Protein AF-A0A838WEF9-F1 (afdb_monomer)

Solvent-accessible surface area (backbone atoms only — not comparable to full-atom values): 5948 Å² total; per-residue (Å²): 134,58,72,67,59,57,53,50,54,53,61,75,67,54,53,80,89,46,44,72,63,62,49,51,53,61,49,55,53,54,77,71,44,74,79,75,74,77,40,82,91,60,50,76,79,88,78,72,78,81,47,74,66,56,52,50,53,51,54,50,52,55,50,38,49,75,70,66,68,58,80,56,68,71,56,52,44,70,78,60,35,100,77,71,70,83,75,79,81,86,127

Nearest PDB structures (foldseek):
  1rqu-assembly1_B  TM=3.041E-01  e=1.773E+00  Escherichia coli

Foldseek 3Di:
DDPVVVVVVVQVPDDPVCNVVVVVVVVVVVVPDDDPPPDVVPDDPPPDDDDPVNVVVVVVVVVCVVVVNDDDPVVVCVVCPPPPPPPPDDD

Radius of gyration: 20.38 Å; Cα contacts (8 Å, |Δi|>4): 12; chains: 1; bounding box: 36×36×48 Å

Sequence (91 aa):
MTVKKELHALVDALQESEVETARRVPEGLHATASAPSYTLDNAPEDDEPETGEERAAVAEALVEMRAGRGVPHEEVKRMFGPSLVYRTATR

pLDDT: mean 83.11, std 16.38, range [38.28, 97.25]

Mean predicted aligned error: 13.25 Å

Secondary structure (DSSP, 8-state):
--HHHHHHHHHHT--HHHHHHHHHHHHHHHHHS---S-SGGGSPP--PPPPHHHHHHHHHHHHHHHTT-SPPHHHHHHHHSS---------

Structure (mmCIF, N/CA/C/O backbone):
data_AF-A0A838WEF9-F1
#
_entry.id   AF-A0A838WEF9-F1
#
loop_
_atom_site.group_PDB
_atom_site.id
_atom_site.type_symbol
_atom_site.label_atom_id
_atom_site.label_alt_id
_atom_site.label_comp_id
_atom_site.label_asym_id
_atom_site.label_entity_id
_atom_site.label_seq_id
_atom_site.pdbx_PDB_ins_code
_atom_site.Cartn_x
_atom_site.Cartn_y
_atom_site.Cartn_z
_atom_site.occupancy
_atom_site.B_iso_or_equiv
_atom_site.auth_seq_id
_atom_s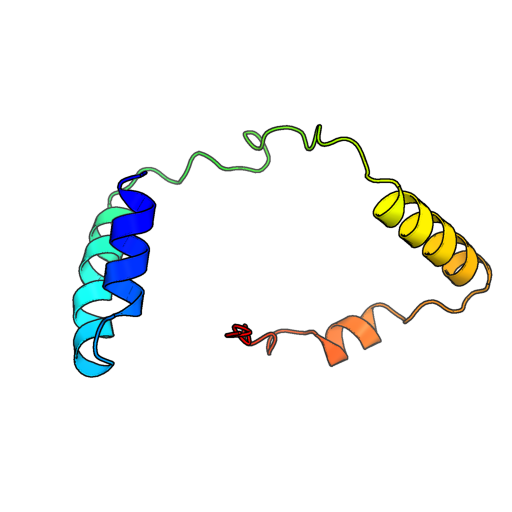ite.auth_comp_id
_atom_site.auth_asym_id
_atom_site.auth_atom_id
_atom_site.pdbx_PDB_model_num
ATOM 1 N N . MET A 1 1 ? 12.142 7.448 16.143 1.00 55.12 1 MET A N 1
ATOM 2 C CA . MET A 1 1 ? 11.011 6.542 15.849 1.00 55.12 1 MET A CA 1
ATOM 3 C C . MET A 1 1 ? 9.853 7.401 15.374 1.00 55.12 1 MET A C 1
ATOM 5 O O . MET A 1 1 ? 9.709 8.501 15.888 1.00 55.12 1 MET A O 1
ATOM 9 N N . THR A 1 2 ? 9.108 6.992 14.347 1.00 85.75 2 THR A N 1
ATOM 10 C CA . THR A 1 2 ? 7.964 7.777 13.854 1.00 85.75 2 THR A CA 1
ATOM 11 C C . THR A 1 2 ? 6.701 7.360 14.607 1.00 85.75 2 THR A C 1
ATOM 13 O O . THR A 1 2 ? 6.488 6.170 14.814 1.00 85.75 2 THR A O 1
ATOM 16 N N . VAL A 1 3 ? 5.838 8.314 14.969 1.00 89.00 3 VAL A N 1
ATOM 17 C CA . VAL A 1 3 ? 4.567 8.078 15.696 1.00 89.00 3 VAL A CA 1
ATOM 18 C C . VAL A 1 3 ? 3.692 7.000 15.028 1.00 89.00 3 VAL A C 1
ATOM 20 O O . VAL A 1 3 ? 3.027 6.221 15.702 1.00 89.00 3 VAL A O 1
ATOM 23 N N . LYS A 1 4 ? 3.746 6.878 13.692 1.00 87.31 4 LYS A N 1
ATOM 24 C CA . LYS A 1 4 ? 3.063 5.802 12.951 1.00 87.31 4 LYS A CA 1
ATOM 25 C C . LYS A 1 4 ? 3.524 4.398 13.360 1.00 87.31 4 LYS A C 1
ATOM 27 O O . LYS A 1 4 ? 2.693 3.505 13.456 1.00 87.31 4 LYS A O 1
ATOM 32 N N . LYS A 1 5 ? 4.824 4.189 13.604 1.00 89.31 5 LYS A N 1
ATOM 33 C CA . LYS A 1 5 ? 5.349 2.878 14.028 1.00 89.31 5 LYS A CA 1
ATOM 34 C C . LYS A 1 5 ? 4.835 2.488 15.413 1.00 89.31 5 LYS A C 1
ATOM 36 O O . LYS A 1 5 ? 4.522 1.326 15.629 1.00 89.31 5 LYS A O 1
ATOM 41 N N . GLU A 1 6 ? 4.714 3.454 16.318 1.00 91.00 6 GLU A N 1
ATOM 42 C CA . GLU A 1 6 ? 4.151 3.232 17.656 1.00 91.00 6 GLU A CA 1
ATOM 43 C C . GLU A 1 6 ? 2.663 2.868 17.577 1.00 91.00 6 GLU A C 1
ATOM 45 O O . GLU A 1 6 ? 2.225 1.939 18.248 1.00 91.00 6 GLU A O 1
ATOM 50 N N . LEU A 1 7 ? 1.903 3.526 16.693 1.00 92.94 7 LEU A N 1
ATOM 51 C CA . LEU A 1 7 ? 0.500 3.186 16.454 1.00 92.94 7 LEU A CA 1
ATOM 52 C C . LEU A 1 7 ? 0.329 1.765 15.895 1.00 92.94 7 LEU A C 1
ATOM 54 O O . LEU A 1 7 ? -0.532 1.036 16.374 1.00 92.94 7 LEU A O 1
ATOM 58 N N . HIS A 1 8 ? 1.153 1.358 14.922 1.00 91.50 8 HIS A N 1
ATOM 59 C CA . HIS A 1 8 ? 1.126 -0.014 14.399 1.00 91.50 8 HIS A CA 1
ATOM 60 C C . HIS A 1 8 ? 1.410 -1.044 15.496 1.00 91.50 8 HIS A C 1
ATOM 62 O O . HIS A 1 8 ? 0.640 -1.983 15.651 1.00 91.50 8 HIS A O 1
ATOM 68 N N . ALA A 1 9 ? 2.439 -0.815 16.318 1.00 94.75 9 ALA A N 1
ATOM 69 C CA . ALA A 1 9 ? 2.776 -1.720 17.416 1.00 94.75 9 ALA A CA 1
ATOM 70 C C . ALA A 1 9 ? 1.650 -1.847 18.459 1.00 94.75 9 ALA A C 1
ATOM 72 O O . ALA A 1 9 ? 1.439 -2.927 19.003 1.00 94.75 9 ALA A O 1
ATOM 73 N N . LEU A 1 10 ? 0.916 -0.762 18.735 1.00 94.38 10 LEU A N 1
ATOM 74 C CA . LEU A 1 10 ? -0.252 -0.806 19.619 1.00 94.38 10 LEU A CA 1
ATOM 75 C C . LEU A 1 10 ? -1.403 -1.603 19.004 1.00 94.38 10 LEU A C 1
ATOM 77 O O . LEU A 1 10 ? -2.024 -2.384 19.714 1.00 94.38 10 LEU A O 1
ATOM 81 N N . VAL A 1 11 ? -1.668 -1.425 17.707 1.00 94.44 11 VAL A N 1
ATOM 82 C CA . VAL A 1 11 ? -2.707 -2.178 16.987 1.00 94.44 11 VAL A CA 1
ATOM 83 C C . VAL A 1 11 ? -2.383 -3.673 16.966 1.00 94.44 11 VAL A C 1
ATOM 85 O O . VAL A 1 11 ? -3.265 -4.477 17.254 1.00 94.44 11 VAL A O 1
ATOM 88 N N . ASP A 1 12 ? -1.126 -4.038 16.711 1.00 94.94 12 ASP A N 1
ATOM 89 C CA . ASP A 1 12 ? -0.672 -5.435 16.685 1.00 94.94 12 ASP A CA 1
ATOM 90 C C . ASP A 1 12 ? -0.773 -6.126 18.058 1.00 94.94 12 ASP A C 1
ATOM 92 O O . ASP A 1 12 ? -0.843 -7.351 18.138 1.00 94.94 12 ASP A O 1
ATOM 96 N N . ALA A 1 13 ? -0.776 -5.350 19.147 1.00 96.12 13 ALA A N 1
ATOM 97 C CA . ALA A 1 13 ? -0.853 -5.853 20.516 1.00 96.12 13 ALA A CA 1
ATOM 98 C C . ALA A 1 13 ? -2.288 -5.954 21.075 1.00 96.12 13 ALA A C 1
ATOM 100 O O . ALA A 1 13 ? -2.455 -6.412 22.209 1.00 96.12 13 ALA A O 1
ATOM 101 N N . LEU A 1 14 ? -3.314 -5.518 20.331 1.00 95.38 14 LEU A N 1
ATOM 102 C CA . LEU A 1 14 ? -4.707 -5.535 20.793 1.00 95.38 14 LEU A CA 1
ATOM 103 C C . LEU A 1 14 ? -5.256 -6.956 20.935 1.00 95.38 14 LEU A C 1
ATOM 105 O O . LEU A 1 14 ? -4.947 -7.851 20.148 1.00 95.38 14 LEU A O 1
ATOM 109 N N . GLN A 1 15 ? -6.151 -7.151 21.905 1.00 96.56 15 GLN A N 1
ATOM 110 C CA . GLN A 1 15 ? -6.965 -8.361 21.942 1.00 96.56 15 GLN A CA 1
ATOM 111 C C . GLN A 1 15 ? -8.040 -8.304 20.852 1.00 96.56 15 GLN A C 1
ATOM 113 O O . GLN A 1 15 ? -8.579 -7.238 20.561 1.00 96.56 15 GLN A O 1
ATOM 118 N N . GLU A 1 16 ? -8.430 -9.460 20.307 1.00 93.31 16 GLU A N 1
ATOM 119 C CA . GLU A 1 16 ? -9.447 -9.561 19.244 1.00 93.31 16 GLU A CA 1
ATOM 120 C C . GLU A 1 16 ? -10.756 -8.826 19.600 1.00 93.31 16 GLU A C 1
ATOM 122 O O . GLU A 1 16 ? -11.360 -8.156 18.767 1.00 93.31 16 GLU A O 1
ATOM 127 N N . SER A 1 17 ? -11.169 -8.873 20.873 1.00 94.94 17 SER A N 1
ATOM 128 C CA . SER A 1 17 ? -12.365 -8.175 21.366 1.00 94.94 17 SER A CA 1
ATOM 129 C C . SER A 1 17 ? -12.281 -6.647 21.291 1.00 94.94 17 SER A C 1
ATOM 131 O O . SER A 1 17 ? -13.308 -5.969 21.325 1.00 94.94 17 SER A O 1
ATOM 133 N N . GLU A 1 18 ? -11.073 -6.094 21.224 1.00 94.62 18 GLU A N 1
ATOM 134 C CA . GLU A 1 18 ? -10.804 -4.656 21.233 1.00 94.62 18 GLU A CA 1
ATOM 135 C C . GLU A 1 18 ? -10.598 -4.095 19.820 1.00 94.62 18 GLU A C 1
ATOM 137 O O . GLU A 1 18 ? -10.776 -2.890 19.616 1.00 94.62 18 GLU A O 1
ATOM 142 N N . V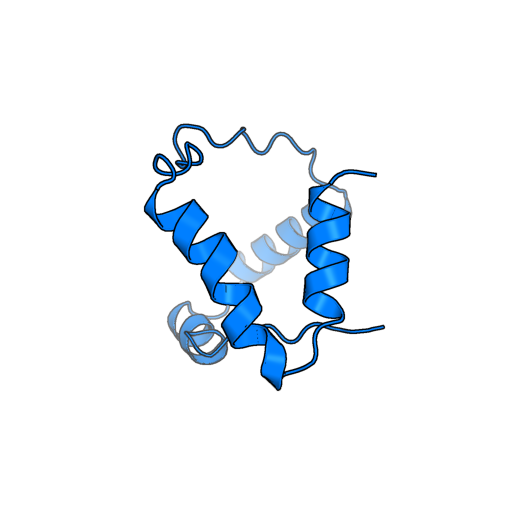AL A 1 19 ? -10.308 -4.958 18.836 1.00 94.12 19 VAL A N 1
ATOM 143 C CA . VAL A 1 19 ? -10.018 -4.580 17.441 1.00 94.12 19 VAL A CA 1
ATOM 144 C C . VAL A 1 19 ? -11.145 -3.737 16.850 1.00 94.12 19 VAL A C 1
ATO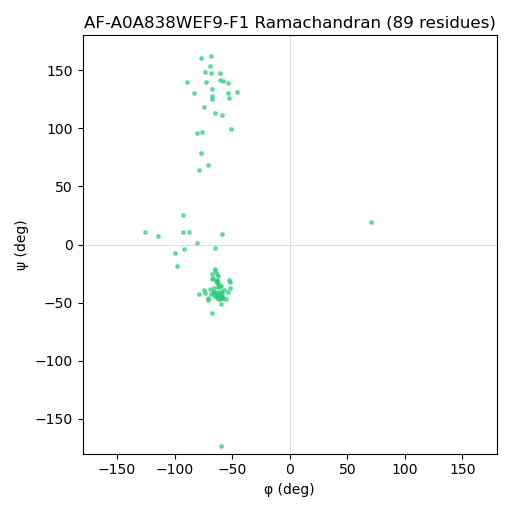M 146 O O . VAL A 1 19 ? -10.887 -2.658 16.317 1.00 94.12 19 VAL A O 1
ATOM 149 N N . GLU A 1 20 ? -12.407 -4.143 17.027 1.00 95.12 20 GLU A N 1
ATOM 150 C CA . GLU A 1 20 ? -13.536 -3.377 16.480 1.00 95.12 20 GLU A CA 1
ATOM 151 C C . GLU A 1 20 ? -13.753 -2.025 17.133 1.00 95.12 20 GLU A C 1
ATOM 153 O O . GLU A 1 20 ? -14.311 -1.115 16.522 1.00 95.12 20 GLU A O 1
ATOM 158 N N . THR A 1 21 ? -13.315 -1.862 18.374 1.00 93.88 21 THR A N 1
ATOM 159 C CA . THR A 1 21 ? -13.368 -0.560 19.031 1.00 93.88 21 THR A CA 1
ATOM 160 C C . THR A 1 21 ? -12.229 0.327 18.559 1.00 93.88 21 THR A C 1
ATOM 162 O O . THR A 1 21 ? -12.472 1.489 18.232 1.00 93.88 21 THR A O 1
ATOM 165 N N . ALA A 1 22 ? -11.024 -0.228 18.435 1.00 93.81 22 ALA A N 1
ATOM 166 C CA . ALA A 1 22 ? -9.874 0.482 17.900 1.00 93.81 22 ALA A CA 1
ATOM 167 C C . ALA A 1 22 ? -10.080 0.910 16.441 1.00 93.81 22 ALA A C 1
ATOM 169 O O . ALA A 1 22 ? -9.691 2.021 16.096 1.00 93.81 22 ALA A O 1
ATOM 170 N N . ARG A 1 23 ? -10.753 0.094 15.612 1.00 94.62 23 ARG A N 1
ATOM 171 C CA . ARG A 1 23 ? -11.051 0.382 14.197 1.00 94.62 23 ARG A CA 1
ATOM 172 C C . ARG A 1 23 ? -11.882 1.656 13.996 1.00 94.62 23 ARG A C 1
ATOM 174 O O . ARG A 1 23 ? -11.634 2.404 13.053 1.00 94.62 23 ARG A O 1
ATOM 181 N N . ARG A 1 24 ? -12.817 1.962 14.902 1.00 93.69 24 ARG A N 1
ATOM 182 C CA . ARG A 1 24 ? -13.735 3.115 14.759 1.00 93.69 24 ARG A CA 1
ATOM 183 C C . ARG A 1 24 ? -13.025 4.468 14.741 1.00 93.69 24 ARG A C 1
ATOM 185 O O . ARG A 1 24 ? -13.503 5.404 14.106 1.00 93.69 24 ARG A O 1
ATOM 192 N N . VAL A 1 25 ? -11.900 4.588 15.444 1.00 92.94 25 VAL A N 1
ATOM 193 C CA . VAL A 1 25 ? -11.136 5.841 15.533 1.00 92.94 25 V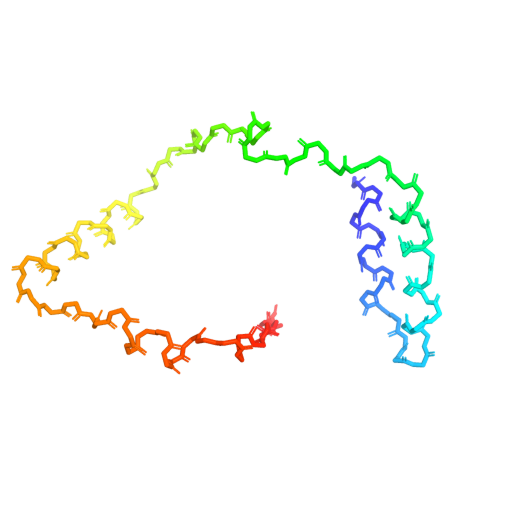AL A CA 1
ATOM 194 C C . VAL A 1 25 ? -10.506 6.225 14.184 1.00 92.94 25 VAL A C 1
ATOM 196 O O . VAL A 1 25 ? -10.836 7.298 13.677 1.00 92.94 25 VAL A O 1
ATOM 199 N N . PRO A 1 26 ? -9.646 5.397 13.554 1.00 89.06 26 PRO A N 1
ATOM 200 C CA . PRO A 1 26 ? -9.098 5.696 12.238 1.00 89.06 26 PRO A CA 1
ATOM 201 C C . PRO A 1 26 ? -10.181 5.772 11.159 1.00 89.06 26 PRO A C 1
ATOM 203 O O . PRO A 1 26 ? -10.030 6.576 10.248 1.00 89.06 26 PRO A O 1
ATOM 206 N N . GLU A 1 27 ? -11.287 5.030 11.268 1.00 89.19 27 GLU A N 1
ATOM 207 C CA . GLU A 1 27 ? -12.430 5.183 10.355 1.00 89.19 27 GLU A CA 1
ATOM 208 C C . GLU A 1 27 ? -13.073 6.565 10.437 1.00 89.19 27 GLU A C 1
ATOM 210 O O . GLU A 1 27 ? -13.294 7.198 9.407 1.00 89.19 27 GLU A O 1
ATOM 215 N N . GLY A 1 28 ? -13.329 7.065 11.649 1.00 88.62 28 GLY A N 1
ATOM 216 C CA . GLY A 1 28 ? -13.851 8.416 11.844 1.00 88.62 28 GLY A CA 1
ATOM 217 C C . GLY A 1 28 ? -12.892 9.480 11.310 1.00 88.62 28 GLY A C 1
ATOM 218 O O . GLY A 1 28 ? -13.310 10.400 10.607 1.00 88.62 28 GLY A O 1
ATOM 219 N N . LEU A 1 29 ? -11.591 9.319 11.573 1.00 87.00 29 LEU A N 1
ATOM 220 C CA . LEU A 1 29 ? -10.564 10.214 11.038 1.00 87.00 29 LEU A CA 1
ATOM 221 C C . LEU A 1 29 ? -10.516 10.157 9.506 1.00 87.00 29 LEU A C 1
ATOM 223 O O . LEU A 1 29 ? -10.467 11.205 8.869 1.00 87.00 29 LEU A O 1
ATOM 227 N N . HIS A 1 30 ? -10.598 8.966 8.910 1.00 82.81 30 HIS A N 1
ATOM 228 C CA . HIS A 1 30 ? -10.588 8.775 7.462 1.00 82.81 30 HIS A CA 1
ATOM 229 C C . HIS A 1 30 ? -11.836 9.356 6.786 1.00 82.81 30 HIS A C 1
ATOM 231 O O . HIS A 1 30 ? -11.711 10.019 5.762 1.00 82.81 30 HIS A O 1
ATOM 237 N N . ALA A 1 31 ? -13.020 9.186 7.379 1.00 82.88 31 ALA A N 1
ATOM 238 C CA . ALA A 1 31 ? -14.279 9.712 6.847 1.00 82.88 31 ALA A CA 1
ATOM 239 C C . ALA A 1 31 ? -14.306 11.249 6.766 1.00 82.88 31 ALA A C 1
ATOM 241 O O . ALA A 1 31 ? -15.016 11.815 5.938 1.00 82.88 31 ALA A O 1
ATOM 242 N N . THR A 1 32 ? -13.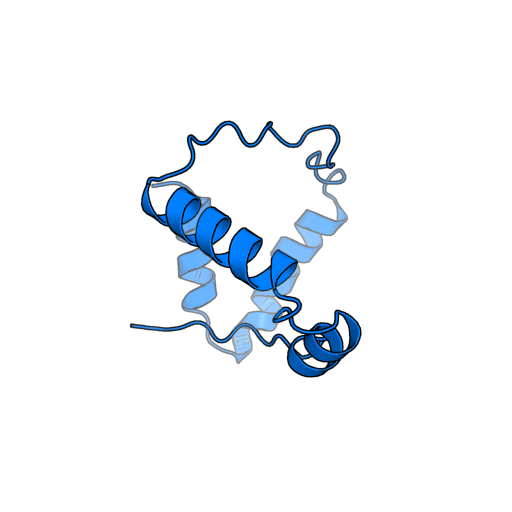539 11.920 7.628 1.00 81.44 32 THR A N 1
ATOM 243 C CA . THR A 1 32 ? -13.394 13.387 7.639 1.00 81.44 32 THR A CA 1
ATOM 244 C C . THR A 1 32 ? -12.124 13.884 6.953 1.00 81.44 32 THR A C 1
ATOM 246 O O . THR A 1 32 ? -11.950 15.092 6.787 1.00 81.44 32 THR A O 1
ATOM 249 N N . ALA A 1 33 ? -11.226 12.978 6.566 1.00 76.00 33 ALA A N 1
ATOM 250 C CA . ALA A 1 33 ? -9.996 13.340 5.890 1.00 76.00 33 ALA A CA 1
ATOM 251 C C . ALA A 1 33 ? -10.305 13.773 4.455 1.00 76.00 33 ALA A C 1
ATOM 253 O O . ALA A 1 33 ? -11.098 13.146 3.751 1.00 76.00 33 ALA A O 1
ATOM 254 N N . SER A 1 34 ? -9.622 14.818 3.988 1.00 71.62 34 SER A N 1
ATOM 255 C CA . SER A 1 34 ? -9.507 15.050 2.551 1.00 71.62 34 SER A CA 1
ATOM 256 C C . SER A 1 34 ? -8.961 13.781 1.898 1.00 71.62 34 SER A C 1
ATOM 258 O O . SER A 1 34 ? -8.063 13.146 2.462 1.00 71.62 34 SER A O 1
ATOM 260 N N . ALA A 1 35 ? -9.503 13.413 0.732 1.00 63.56 35 ALA A N 1
ATOM 261 C CA . ALA A 1 35 ? -9.035 12.252 -0.015 1.00 63.56 35 ALA A CA 1
ATOM 262 C C . ALA A 1 35 ? -7.495 12.264 -0.070 1.00 63.56 35 ALA A C 1
ATOM 264 O O . ALA A 1 35 ? -6.916 13.325 -0.336 1.00 63.56 35 ALA A O 1
ATOM 265 N N . PRO A 1 36 ? -6.823 11.141 0.245 1.00 61.66 36 PRO A N 1
ATOM 266 C CA . PRO A 1 36 ? -5.372 11.107 0.249 1.00 61.66 36 PRO A CA 1
ATOM 267 C C . PRO A 1 36 ? -4.848 11.605 -1.098 1.00 61.66 36 PRO A C 1
ATOM 269 O O . PRO A 1 36 ? -5.271 11.134 -2.149 1.00 61.66 36 PRO A O 1
ATOM 272 N N . SER A 1 37 ? -3.904 12.548 -1.056 1.00 55.03 37 SER A N 1
ATOM 273 C CA . SER A 1 37 ? -3.270 13.125 -2.248 1.00 55.03 37 SER A CA 1
ATOM 274 C C . SER A 1 37 ? -2.448 12.105 -3.042 1.00 55.03 37 SER A C 1
ATOM 276 O O . SER A 1 37 ? -1.902 12.463 -4.075 1.00 55.03 37 SER A O 1
ATOM 278 N N . TYR A 1 38 ? -2.326 10.858 -2.585 1.00 61.09 38 TYR A N 1
ATOM 279 C CA . TYR A 1 38 ? -1.585 9.796 -3.265 1.00 61.09 38 TYR A CA 1
ATOM 280 C C . TYR A 1 38 ? -2.422 9.209 -4.410 1.00 61.09 38 TYR A C 1
ATOM 282 O O . TYR A 1 38 ? -2.859 8.062 -4.376 1.00 61.09 38 TYR A O 1
ATOM 290 N N . THR A 1 39 ? -2.702 10.038 -5.409 1.00 70.12 39 THR A N 1
ATOM 291 C CA . THR A 1 39 ? -3.095 9.588 -6.743 1.00 70.12 39 THR A CA 1
ATOM 292 C C . THR A 1 39 ? -1.844 9.117 -7.482 1.00 70.12 39 THR A C 1
ATOM 294 O O . THR A 1 39 ? -0.735 9.504 -7.114 1.00 70.12 39 THR A O 1
ATOM 297 N N . LEU A 1 40 ? -2.003 8.316 -8.543 1.00 74.00 40 LEU A N 1
ATOM 298 C CA . LEU A 1 40 ? -0.885 8.031 -9.456 1.00 74.00 40 LEU A CA 1
ATOM 299 C C . LEU A 1 40 ? -0.240 9.331 -9.966 1.00 74.00 40 LEU A C 1
ATOM 301 O O . LEU A 1 40 ? 0.968 9.371 -10.146 1.00 74.00 40 LEU A O 1
ATOM 305 N N . ASP A 1 41 ? -1.025 10.406 -10.096 1.00 77.31 41 ASP A N 1
ATOM 306 C CA . ASP A 1 41 ? -0.534 11.727 -10.509 1.00 77.31 41 ASP A CA 1
ATOM 307 C C . ASP A 1 41 ? 0.473 12.353 -9.529 1.00 77.31 41 ASP A C 1
ATOM 309 O O . ASP A 1 41 ? 1.275 13.187 -9.933 1.00 77.31 41 ASP A O 1
ATOM 313 N N . ASN A 1 42 ? 0.424 11.981 -8.246 1.00 76.38 42 ASN A N 1
ATOM 314 C CA . ASN A 1 42 ? 1.314 12.502 -7.202 1.00 76.38 42 ASN A CA 1
ATOM 315 C C . ASN A 1 42 ? 2.242 11.420 -6.631 1.00 76.38 42 ASN A C 1
ATOM 317 O O . ASN A 1 42 ? 2.902 11.650 -5.612 1.00 76.38 42 ASN A O 1
ATOM 321 N N . ALA A 1 43 ? 2.248 10.224 -7.224 1.00 80.81 43 ALA A N 1
ATOM 322 C CA . ALA A 1 43 ? 3.200 9.196 -6.849 1.00 80.81 43 ALA A CA 1
ATOM 323 C C . ALA A 1 43 ? 4.605 9.659 -7.273 1.00 80.81 43 ALA A C 1
ATOM 325 O O . ALA A 1 43 ? 4.758 10.152 -8.392 1.00 80.81 43 ALA A O 1
ATOM 326 N N . PRO A 1 44 ? 5.625 9.547 -6.401 1.00 81.38 44 PRO A N 1
ATOM 327 C CA . PRO A 1 44 ? 6.999 9.759 -6.837 1.00 81.38 44 PRO A CA 1
ATOM 328 C C . PRO A 1 44 ? 7.346 8.744 -7.932 1.00 81.38 44 PRO A C 1
ATOM 330 O O . PRO A 1 44 ? 6.830 7.623 -7.921 1.00 81.38 44 PRO A O 1
ATOM 333 N N . GLU A 1 45 ? 8.207 9.144 -8.866 1.00 85.38 45 GLU A N 1
ATOM 334 C CA . GLU A 1 45 ? 8.783 8.204 -9.824 1.00 85.38 45 GLU A CA 1
ATOM 335 C C . GLU A 1 45 ? 9.578 7.133 -9.063 1.00 85.38 45 GLU A C 1
ATOM 337 O O . GLU A 1 45 ? 10.195 7.405 -8.027 1.00 85.38 45 GLU A O 1
ATOM 342 N N . ASP A 1 46 ? 9.497 5.893 -9.545 1.00 85.88 46 ASP A N 1
ATOM 343 C CA . ASP A 1 46 ? 10.272 4.781 -9.000 1.00 85.88 46 ASP A CA 1
ATOM 344 C C . ASP A 1 46 ? 11.717 4.891 -9.503 1.00 85.88 46 ASP A C 1
ATOM 346 O O . ASP A 1 46 ? 12.121 4.262 -10.480 1.00 85.88 46 ASP A O 1
ATOM 350 N N . ASP A 1 47 ? 12.458 5.792 -8.860 1.00 86.88 47 ASP A N 1
ATOM 351 C CA . ASP A 1 47 ? 13.848 6.127 -9.173 1.00 86.88 47 ASP A CA 1
ATOM 352 C C . ASP A 1 47 ? 14.855 5.211 -8.448 1.00 86.88 47 ASP A C 1
ATOM 354 O O . ASP A 1 47 ? 16.060 5.498 -8.421 1.00 86.88 47 ASP A O 1
ATOM 358 N N . GLU A 1 48 ? 14.399 4.123 -7.816 1.00 91.31 48 GLU A N 1
ATOM 359 C CA . GLU A 1 48 ? 15.300 3.177 -7.162 1.00 91.31 48 GLU A CA 1
ATOM 360 C C . GLU A 1 48 ? 16.152 2.436 -8.212 1.00 91.31 48 GLU A C 1
ATOM 362 O O . GLU A 1 48 ? 15.634 1.883 -9.187 1.00 91.31 48 GLU A O 1
ATOM 367 N N . PRO A 1 49 ? 17.492 2.418 -8.064 1.00 92.31 49 PRO A N 1
ATOM 368 C CA . PRO A 1 49 ? 18.339 1.709 -9.005 1.00 92.31 49 PRO A CA 1
ATOM 369 C C . PRO A 1 49 ? 18.103 0.206 -8.876 1.00 92.31 49 PRO A C 1
ATOM 371 O O . PRO A 1 49 ? 18.298 -0.369 -7.807 1.00 92.31 49 PRO A O 1
ATOM 374 N N . GLU A 1 50 ? 17.781 -0.433 -9.998 1.00 92.75 50 GLU A N 1
ATOM 375 C CA . GLU A 1 50 ? 17.638 -1.886 -10.070 1.00 92.75 50 GLU A CA 1
ATOM 376 C C . GLU A 1 50 ? 18.886 -2.592 -9.519 1.00 92.75 50 GLU A C 1
ATOM 378 O O . GLU A 1 50 ? 20.022 -2.372 -9.976 1.00 92.75 50 GLU A O 1
ATOM 383 N N . THR A 1 51 ? 18.662 -3.488 -8.563 1.00 94.94 51 THR A N 1
ATOM 384 C CA . THR A 1 51 ? 19.706 -4.329 -7.990 1.00 94.94 51 THR A CA 1
ATOM 385 C C . THR A 1 51 ? 20.220 -5.348 -9.014 1.00 94.94 51 THR A C 1
ATOM 387 O O . THR A 1 51 ? 19.597 -5.651 -10.033 1.00 94.94 51 THR A O 1
ATOM 390 N N . GLY A 1 52 ? 21.401 -5.919 -8.761 1.00 96.88 52 GLY A N 1
ATOM 391 C CA . GLY A 1 52 ? 21.944 -6.965 -9.635 1.00 96.88 52 GLY A CA 1
ATOM 392 C C . GLY A 1 52 ? 21.062 -8.219 -9.692 1.00 96.88 52 GLY A C 1
ATOM 393 O O . GLY A 1 52 ? 20.978 -8.858 -10.740 1.00 96.88 52 GLY A O 1
ATOM 394 N N . GLU A 1 53 ? 20.395 -8.548 -8.583 1.00 95.75 53 GLU A N 1
ATOM 395 C CA . GLU A 1 53 ? 19.503 -9.706 -8.467 1.00 95.75 53 GLU A CA 1
ATOM 396 C C . GLU A 1 53 ? 18.216 -9.505 -9.269 1.00 95.75 53 GLU A C 1
ATOM 398 O O . GLU A 1 53 ? 17.837 -10.382 -10.045 1.00 95.75 53 GLU A O 1
ATOM 403 N N . GLU A 1 54 ? 17.596 -8.329 -9.159 1.00 95.69 54 GLU A N 1
ATOM 404 C CA . GLU A 1 54 ? 16.406 -7.974 -9.941 1.00 95.69 54 GLU A CA 1
ATOM 405 C C . GLU A 1 54 ? 16.699 -8.016 -11.439 1.00 95.69 54 GLU A C 1
ATOM 407 O O . GLU A 1 54 ? 15.981 -8.671 -12.194 1.00 95.69 54 GLU A O 1
ATOM 412 N N . ARG A 1 55 ? 17.830 -7.440 -11.860 1.00 96.50 55 ARG A N 1
ATOM 413 C CA . ARG A 1 55 ? 18.260 -7.453 -13.263 1.00 96.50 55 ARG A CA 1
ATOM 414 C C . ARG A 1 55 ? 18.439 -8.859 -13.815 1.00 96.50 55 ARG A C 1
ATOM 416 O O . ARG A 1 55 ? 18.071 -9.137 -14.958 1.00 96.50 55 ARG A O 1
ATOM 423 N N . ALA A 1 56 ? 19.025 -9.750 -13.017 1.00 97.25 56 ALA A N 1
ATOM 424 C CA . ALA A 1 56 ? 19.196 -11.147 -13.392 1.00 97.25 56 ALA A CA 1
ATOM 425 C C . ALA A 1 56 ? 17.841 -11.863 -13.510 1.00 97.25 56 ALA A C 1
ATOM 427 O O . ALA A 1 56 ? 17.610 -12.552 -14.505 1.00 97.25 56 ALA A O 1
ATOM 428 N N . ALA A 1 57 ? 16.930 -11.640 -12.559 1.00 95.94 57 ALA A N 1
ATOM 429 C CA . ALA A 1 57 ? 15.584 -12.209 -12.581 1.00 95.94 57 ALA A CA 1
ATOM 430 C C . ALA A 1 57 ? 14.767 -11.720 -13.792 1.00 95.94 57 ALA A C 1
ATOM 432 O O . ALA A 1 57 ? 14.104 -12.515 -14.461 1.00 95.94 57 ALA A O 1
ATOM 433 N N . VAL A 1 58 ? 14.861 -10.433 -14.140 1.00 94.94 58 VAL A N 1
ATOM 434 C CA . VAL A 1 58 ? 14.224 -9.869 -15.341 1.00 94.94 58 VAL A CA 1
ATOM 435 C C . VAL A 1 58 ? 14.810 -10.491 -16.608 1.00 94.94 58 VAL A C 1
ATOM 437 O O . VAL A 1 58 ? 14.066 -10.893 -17.506 1.00 94.94 58 VAL A O 1
ATOM 440 N N . ALA A 1 59 ? 16.137 -10.613 -16.695 1.00 96.81 59 ALA A N 1
ATOM 441 C CA . ALA A 1 59 ? 16.793 -11.235 -17.841 1.00 96.81 59 ALA A CA 1
ATOM 442 C C . ALA A 1 59 ? 16.352 -12.697 -18.036 1.00 96.81 59 ALA A C 1
ATOM 444 O O . ALA A 1 59 ? 16.050 -13.093 -19.166 1.00 96.81 59 ALA A O 1
ATOM 445 N N . GLU A 1 60 ? 16.264 -13.471 -16.953 1.00 96.06 60 GLU A N 1
ATOM 446 C CA . GLU A 1 60 ? 15.741 -14.840 -16.960 1.00 96.06 60 GLU A CA 1
ATOM 447 C C . GLU A 1 60 ? 14.287 -14.878 -17.450 1.00 96.06 60 GLU A C 1
ATOM 449 O O . GLU A 1 60 ? 13.976 -15.574 -18.421 1.00 96.06 60 GLU A O 1
ATOM 454 N N . ALA A 1 61 ? 13.411 -14.056 -16.866 1.00 94.00 61 ALA A N 1
ATOM 455 C CA . ALA A 1 61 ? 12.001 -13.990 -17.242 1.00 94.00 61 ALA A CA 1
ATOM 456 C C . ALA A 1 61 ? 11.803 -13.659 -18.733 1.00 94.00 61 ALA A C 1
ATOM 458 O O . ALA A 1 61 ? 10.952 -14.246 -19.406 1.00 94.00 61 ALA A O 1
ATOM 459 N N . LEU A 1 62 ? 12.624 -12.766 -19.297 1.00 95.44 62 LEU A N 1
ATOM 460 C CA . LEU A 1 62 ? 12.580 -12.428 -20.723 1.00 95.44 62 LEU A CA 1
ATOM 461 C C . LEU A 1 62 ? 13.021 -13.585 -21.632 1.00 95.44 62 LEU A C 1
ATOM 463 O O . LEU A 1 62 ? 12.587 -13.661 -22.787 1.00 95.44 62 LEU A O 1
ATOM 467 N N . VAL A 1 63 ? 13.912 -14.466 -21.171 1.00 96.56 63 VAL A N 1
ATOM 468 C CA . VAL A 1 63 ? 14.289 -15.687 -21.903 1.00 96.56 63 VAL A CA 1
ATOM 469 C C . VAL A 1 63 ? 13.138 -16.691 -21.880 1.00 96.56 63 VAL A C 1
ATOM 471 O O . VAL A 1 63 ? 12.749 -17.185 -22.940 1.00 96.56 63 VAL A O 1
ATOM 474 N N . GLU A 1 64 ? 12.545 -16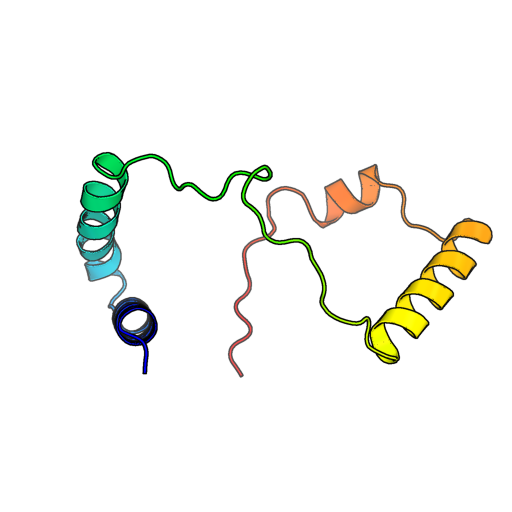.931 -20.711 1.00 94.94 64 GLU A N 1
ATOM 475 C CA . GLU A 1 64 ? 11.388 -17.820 -20.536 1.00 94.94 64 GLU A CA 1
ATOM 476 C C . GLU A 1 64 ? 10.188 -17.373 -21.381 1.00 94.94 64 GLU A C 1
ATOM 478 O O . GLU A 1 64 ? 9.579 -18.175 -22.096 1.00 94.94 64 GLU A O 1
ATOM 483 N N . MET A 1 65 ? 9.895 -16.069 -21.375 1.00 92.12 65 MET A N 1
ATOM 484 C CA . MET A 1 65 ? 8.820 -15.478 -22.170 1.00 92.12 65 MET A CA 1
ATOM 485 C C . MET A 1 65 ? 9.046 -15.696 -23.670 1.00 92.12 65 MET A C 1
ATOM 487 O O . MET A 1 65 ? 8.135 -16.134 -24.373 1.00 92.12 65 MET A O 1
ATOM 491 N N . ARG A 1 66 ? 10.266 -15.446 -24.171 1.00 94.31 66 ARG A N 1
ATOM 492 C CA . ARG A 1 66 ? 10.614 -15.675 -25.587 1.00 9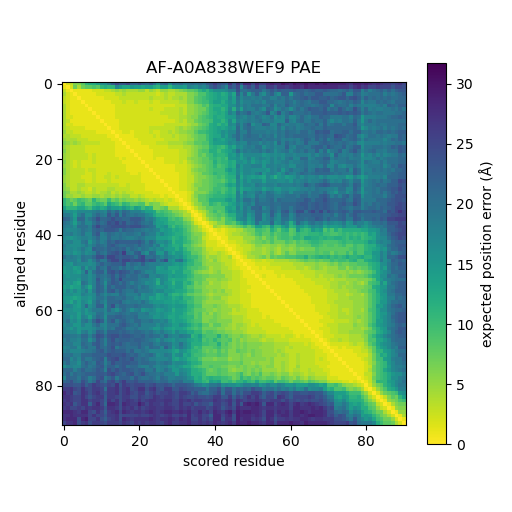4.31 66 ARG A CA 1
ATOM 493 C C . ARG A 1 66 ? 10.538 -17.145 -25.981 1.00 94.31 66 ARG A C 1
ATOM 495 O O . ARG A 1 66 ? 10.212 -17.448 -27.124 1.00 94.31 66 ARG A O 1
ATOM 502 N N . ALA A 1 67 ? 10.816 -18.047 -25.046 1.00 95.00 67 ALA A N 1
ATOM 503 C CA . ALA A 1 67 ? 10.686 -19.481 -25.251 1.00 95.00 67 ALA A CA 1
ATOM 504 C C . ALA A 1 67 ? 9.241 -20.001 -25.112 1.00 95.00 67 ALA A C 1
ATOM 506 O O . ALA A 1 67 ? 9.023 -21.205 -25.233 1.00 95.00 67 ALA A O 1
ATOM 507 N N . GLY A 1 68 ? 8.261 -19.127 -24.846 1.00 93.25 68 GLY A N 1
ATOM 508 C CA . GLY A 1 68 ? 6.859 -19.512 -24.677 1.00 93.25 68 GLY A CA 1
ATOM 509 C C . GLY A 1 68 ? 6.581 -20.294 -23.391 1.00 93.25 68 GLY A C 1
ATOM 510 O O . GLY A 1 68 ? 5.565 -20.977 -23.310 1.00 93.25 68 GLY A O 1
ATOM 511 N N . ARG A 1 69 ? 7.469 -20.209 -22.392 1.00 93.62 69 ARG A N 1
ATOM 512 C CA . ARG A 1 69 ? 7.350 -20.910 -21.100 1.00 93.62 69 ARG A CA 1
ATOM 513 C C . ARG A 1 69 ? 6.663 -20.080 -20.010 1.00 93.62 69 ARG A C 1
ATOM 515 O O . ARG A 1 69 ? 6.662 -20.462 -18.845 1.00 93.62 69 ARG A O 1
ATOM 522 N N . GLY A 1 70 ? 6.067 -18.946 -20.379 1.00 88.38 70 GLY A N 1
ATOM 523 C CA . GLY A 1 70 ? 5.275 -18.127 -19.463 1.00 88.38 70 GLY A CA 1
ATOM 524 C C . GLY A 1 70 ? 3.961 -18.800 -19.055 1.00 88.38 70 GLY A C 1
ATOM 525 O O . GLY A 1 70 ? 3.394 -19.599 -19.801 1.00 88.38 70 GLY A O 1
ATOM 526 N N . VAL A 1 71 ? 3.446 -18.436 -17.880 1.00 87.56 71 VAL A N 1
ATOM 527 C CA . VAL A 1 71 ? 2.121 -18.870 -17.417 1.00 87.56 71 VAL A CA 1
ATOM 528 C C . VAL A 1 71 ? 1.048 -17.958 -18.028 1.00 87.56 71 VAL A C 1
ATOM 530 O O . VAL A 1 71 ? 1.179 -16.733 -17.937 1.00 87.56 71 VAL A O 1
ATOM 533 N N . PRO A 1 72 ? -0.026 -18.496 -18.635 1.00 89.94 72 PRO A N 1
ATOM 534 C CA . PRO A 1 72 ? -1.112 -17.681 -19.169 1.00 89.94 72 PRO A CA 1
ATOM 535 C C . PRO A 1 72 ? -1.756 -16.795 -18.096 1.00 89.94 72 PRO A C 1
ATOM 537 O O . PRO A 1 72 ? -2.006 -17.233 -16.974 1.00 89.94 72 PRO A O 1
ATOM 540 N N . HIS A 1 73 ? -2.107 -15.561 -18.459 1.00 84.56 73 HIS A N 1
ATOM 541 C CA . HIS A 1 73 ? -2.677 -14.584 -17.524 1.00 84.56 73 HIS A CA 1
ATOM 542 C C . HIS A 1 73 ? -3.917 -15.101 -16.767 1.00 84.56 73 HIS A C 1
ATOM 544 O O . HIS A 1 73 ? -4.038 -14.907 -15.558 1.00 84.56 73 HIS A O 1
ATOM 550 N N . GLU A 1 74 ? -4.815 -15.817 -17.449 1.00 89.75 74 GLU A N 1
ATOM 551 C CA . GLU A 1 74 ? -6.016 -16.388 -16.821 1.00 89.75 74 GLU A CA 1
ATOM 552 C C . GLU A 1 74 ? -5.695 -17.495 -15.805 1.00 89.75 74 GLU A C 1
ATOM 554 O O . GLU A 1 74 ? -6.420 -17.677 -14.827 1.00 89.75 74 GLU A O 1
ATOM 559 N N . GLU A 1 75 ? -4.586 -18.213 -15.982 1.00 89.06 75 GLU A N 1
ATOM 560 C CA . GLU A 1 75 ? -4.115 -19.196 -15.008 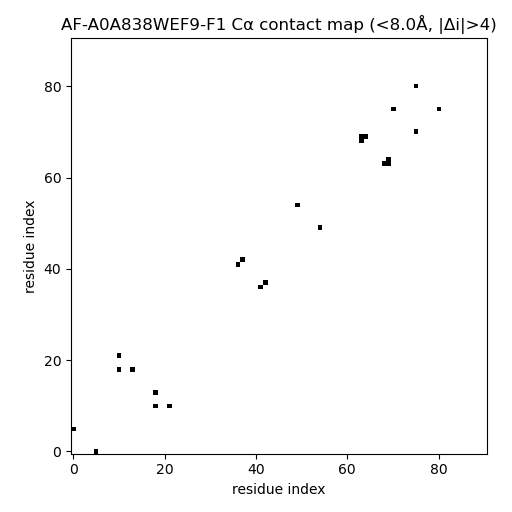1.00 89.06 75 GLU A CA 1
ATOM 561 C C . GLU A 1 75 ? -3.527 -18.520 -13.767 1.00 89.06 75 GLU A C 1
ATOM 563 O O . GLU A 1 75 ? -3.882 -18.898 -12.650 1.00 89.06 75 GLU A O 1
ATOM 568 N N . VAL A 1 76 ? -2.745 -17.451 -13.945 1.00 88.50 76 VAL A N 1
ATOM 569 C CA . VAL A 1 76 ? -2.255 -16.621 -12.833 1.00 88.50 76 VAL A CA 1
ATOM 570 C C . VAL A 1 76 ? -3.428 -16.055 -12.026 1.00 88.50 76 VAL A C 1
ATOM 572 O O . VAL A 1 76 ? -3.456 -16.178 -10.804 1.00 88.50 76 VAL A O 1
ATOM 575 N N . LYS A 1 77 ? -4.457 -15.510 -12.687 1.00 85.81 77 LYS A N 1
ATOM 576 C CA . LYS A 1 77 ? -5.667 -15.011 -12.010 1.00 85.81 77 LYS A CA 1
ATOM 577 C C . LYS A 1 77 ? -6.448 -16.099 -11.283 1.00 85.81 77 LYS A C 1
ATOM 579 O O . LYS A 1 77 ? -7.046 -15.825 -10.249 1.00 85.81 77 LYS A O 1
ATOM 584 N N . ARG A 1 78 ? -6.464 -17.328 -11.792 1.00 87.00 78 ARG A N 1
ATOM 585 C CA . ARG A 1 78 ? -7.096 -18.456 -11.096 1.00 87.00 78 ARG A CA 1
ATOM 586 C C . ARG A 1 78 ? -6.315 -18.853 -9.840 1.00 87.00 78 ARG A C 1
ATOM 588 O O . ARG A 1 78 ? -6.931 -19.191 -8.837 1.00 87.00 78 ARG A O 1
ATOM 595 N N . MET A 1 79 ? -4.984 -18.815 -9.895 1.00 82.50 79 MET A N 1
ATOM 596 C CA . MET A 1 79 ? -4.106 -19.159 -8.770 1.00 82.50 79 MET A CA 1
ATOM 597 C C . MET A 1 79 ? -4.077 -18.078 -7.680 1.00 82.50 79 MET A C 1
ATOM 599 O O . MET A 1 79 ? -4.045 -18.407 -6.497 1.00 82.50 79 MET A O 1
ATOM 603 N N . PHE A 1 80 ? -4.080 -16.804 -8.084 1.00 81.69 80 PHE A N 1
ATOM 604 C CA . PHE A 1 80 ? -3.802 -15.647 -7.220 1.00 81.69 80 PHE A CA 1
ATOM 605 C C . PHE A 1 80 ? -4.901 -14.575 -7.233 1.00 81.69 80 PHE A C 1
ATOM 607 O O . PHE A 1 80 ? -4.693 -13.472 -6.731 1.00 81.69 80 PHE A O 1
ATOM 614 N N . GLY A 1 81 ? -6.065 -14.874 -7.818 1.00 73.00 81 GLY A N 1
ATOM 615 C CA . GLY A 1 81 ? -7.270 -14.044 -7.732 1.00 73.00 81 GLY A CA 1
ATOM 616 C C . GLY A 1 81 ? -7.736 -13.852 -6.280 1.00 73.00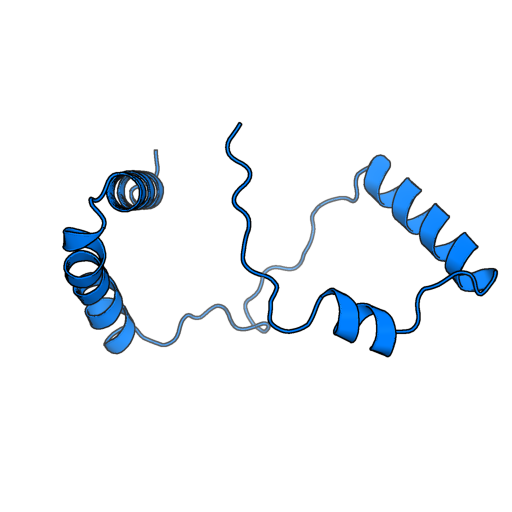 81 GLY A C 1
ATOM 617 O O . GLY A 1 81 ? -7.038 -14.279 -5.368 1.00 73.00 81 GLY A O 1
ATOM 618 N N . PRO A 1 82 ? -8.902 -13.228 -6.025 1.00 59.06 82 PRO A N 1
ATOM 619 C CA . PRO A 1 82 ? -9.224 -12.460 -4.804 1.00 59.06 82 PRO A CA 1
ATOM 620 C C . PRO A 1 82 ? -9.159 -13.166 -3.427 1.00 59.06 82 PRO A C 1
ATOM 622 O O . PRO A 1 82 ? -9.531 -12.570 -2.423 1.00 59.06 82 PRO A O 1
ATOM 625 N N . SER A 1 83 ? -8.649 -14.391 -3.324 1.00 54.12 83 SER A N 1
ATOM 626 C CA . SER A 1 83 ? -8.244 -15.042 -2.080 1.00 54.12 83 SER A CA 1
ATOM 627 C C . SER A 1 83 ? -6.762 -14.851 -1.719 1.00 54.12 83 SER A C 1
ATOM 629 O O . SER A 1 83 ? -6.218 -15.699 -1.007 1.00 54.12 83 SER A O 1
ATOM 631 N N . LEU A 1 84 ? -6.079 -13.790 -2.175 1.00 45.88 84 LEU A N 1
ATOM 632 C CA . LEU A 1 84 ? -4.745 -13.440 -1.662 1.00 45.88 84 LEU A CA 1
ATOM 633 C C . LEU A 1 84 ? -4.873 -12.910 -0.218 1.00 45.88 84 LEU A C 1
ATOM 635 O O . LEU A 1 84 ? -4.717 -11.728 0.068 1.00 45.88 84 LEU A O 1
ATOM 639 N N . VAL A 1 85 ? -5.233 -13.807 0.701 1.00 43.75 85 VAL A N 1
ATOM 640 C CA . VAL A 1 85 ? -5.195 -13.577 2.140 1.00 43.75 85 VAL A CA 1
ATOM 641 C C . VAL A 1 85 ? -3.726 -13.386 2.485 1.00 43.75 85 VAL A C 1
ATOM 643 O O . VAL A 1 85 ? -2.924 -14.309 2.319 1.00 43.75 85 VAL A O 1
ATOM 646 N N . TYR A 1 86 ? -3.376 -12.172 2.907 1.00 38.28 86 TYR A N 1
ATOM 647 C CA . TYR A 1 86 ? -2.060 -11.818 3.426 1.00 38.28 86 TYR A CA 1
ATOM 648 C C . TYR A 1 86 ? -1.684 -12.827 4.521 1.00 38.28 86 TYR A C 1
ATOM 650 O O . TYR A 1 86 ? -2.154 -12.748 5.653 1.00 38.28 86 TYR A O 1
ATOM 658 N N . ARG A 1 87 ? -0.861 -13.824 4.184 1.00 38.66 87 ARG A N 1
ATOM 659 C CA . ARG A 1 87 ? -0.182 -14.642 5.185 1.00 38.66 87 ARG A CA 1
ATOM 660 C C . ARG A 1 87 ? 1.011 -13.821 5.640 1.00 38.66 87 ARG A C 1
ATOM 662 O O . ARG A 1 87 ? 2.040 -13.796 4.971 1.00 38.66 87 ARG A O 1
ATOM 669 N N . THR A 1 88 ? 0.846 -13.106 6.745 1.00 42.50 88 THR A N 1
ATOM 670 C CA . THR A 1 88 ? 1.963 -12.506 7.468 1.00 42.50 88 THR A CA 1
ATOM 671 C C . THR A 1 88 ? 2.905 -13.636 7.884 1.00 42.50 88 THR A C 1
ATOM 673 O O . THR A 1 88 ? 2.564 -14.515 8.671 1.00 42.50 88 THR A O 1
ATOM 676 N N . ALA A 1 89 ? 4.087 -13.670 7.271 1.00 40.03 89 ALA A N 1
ATOM 677 C CA . ALA A 1 89 ? 5.164 -14.549 7.687 1.00 40.03 89 ALA A CA 1
ATOM 678 C C . ALA A 1 89 ? 5.791 -13.948 8.949 1.00 40.03 89 ALA A C 1
ATOM 680 O O . ALA A 1 89 ? 6.609 -13.036 8.874 1.00 40.03 89 ALA A O 1
ATOM 681 N N . THR A 1 90 ? 5.376 -14.434 10.116 1.00 43.66 90 THR A N 1
ATOM 682 C CA . THR A 1 90 ? 6.108 -14.225 11.366 1.00 43.66 90 THR A CA 1
ATOM 683 C C . THR A 1 90 ? 7.344 -15.121 11.345 1.00 43.66 90 THR A C 1
ATOM 685 O O . THR A 1 90 ? 7.216 -16.347 11.287 1.00 43.66 90 THR A O 1
ATOM 688 N N . ARG A 1 91 ? 8.536 -14.528 11.404 1.00 44.88 91 ARG A N 1
ATOM 689 C CA . ARG A 1 91 ? 9.742 -15.210 11.871 1.00 44.88 91 ARG A CA 1
ATOM 690 C C . ARG A 1 91 ? 10.565 -14.274 12.736 1.00 44.88 91 ARG A C 1
ATOM 692 O O . ARG A 1 91 ? 10.634 -13.080 12.380 1.00 44.88 91 ARG A O 1
#